Protein AF-A0A3M0WP14-F1 (afdb_monomer_lite)

pLDDT: mean 74.94, std 10.73, range [42.34, 87.62]

Sequence (83 aa):
MKVIRLNAELQWTPALVKEMLWRPLQEAVLGKHSTTELLKIGEIDKIHEILNKVIIERTQGEVYVPFPSIEEMMKKYELQNNN

Secondary structure (DSSP, 8-state):
-------------HHHHIIIIIHHHHHHHH----GGGS-TTHHHHHHHHHHHHHHHHHTTTS-------HHHHHHHHHHHH--

Foldseek 3Di:
DDDPPPPPPPDDDPVCCCVPQQQVLLCVPPVDRDPVPDPPDVSVVVSVVVSQVVVCVVVVNPDGDDDPDPVVVVVVVVVVVVD

Radius of gyration: 16.48 Å; chains: 1; bounding box: 35×46×38 Å

Structure (mmCIF, N/CA/C/O backbone):
data_AF-A0A3M0WP14-F1
#
_entry.id   AF-A0A3M0WP14-F1
#
loop_
_atom_site.group_PDB
_atom_site.id
_atom_site.type_symbol
_atom_site.label_atom_id
_atom_site.label_alt_id
_atom_site.label_comp_id
_atom_site.label_asym_id
_atom_site.label_entity_id
_atom_site.label_seq_id
_atom_site.pdbx_PDB_ins_code
_atom_site.Cartn_x
_atom_site.Cartn_y
_atom_site.Cartn_z
_atom_site.occupancy
_atom_site.B_iso_or_equiv
_atom_site.auth_seq_id
_atom_site.auth_comp_id
_atom_site.auth_asym_id
_atom_site.auth_atom_id
_atom_site.pdbx_PDB_model_num
ATOM 1 N N . MET A 1 1 ? 4.805 -21.755 -28.145 1.00 44.53 1 MET A N 1
ATOM 2 C CA . MET A 1 1 ? 4.594 -20.317 -27.862 1.00 44.53 1 MET A CA 1
ATOM 3 C C . MET A 1 1 ? 5.803 -19.784 -27.112 1.00 44.53 1 MET A C 1
ATOM 5 O O . MET A 1 1 ? 6.129 -20.333 -26.068 1.00 44.53 1 MET A O 1
ATOM 9 N N . LYS A 1 2 ? 6.499 -18.768 -27.636 1.00 42.34 2 LYS A N 1
ATOM 10 C CA . LYS A 1 2 ? 7.530 -18.047 -26.874 1.00 42.34 2 LYS A CA 1
ATOM 11 C C . LYS A 1 2 ? 6.824 -16.980 -26.040 1.00 42.34 2 LYS A C 1
ATOM 13 O O . LYS A 1 2 ? 6.304 -16.022 -26.598 1.00 42.34 2 LYS A O 1
ATOM 18 N N . VAL A 1 3 ? 6.774 -17.176 -24.725 1.00 59.62 3 VAL A N 1
ATOM 19 C CA . VAL A 1 3 ? 6.331 -16.141 -23.786 1.00 59.62 3 VAL A CA 1
ATOM 20 C C . VAL A 1 3 ? 7.489 -15.166 -23.633 1.00 59.62 3 VAL A C 1
ATOM 22 O O . VAL A 1 3 ? 8.531 -15.519 -23.082 1.00 59.62 3 VAL A O 1
ATOM 25 N N . ILE A 1 4 ? 7.337 -13.957 -24.166 1.00 59.22 4 ILE A N 1
ATOM 26 C CA . ILE A 1 4 ? 8.307 -12.890 -23.946 1.00 59.22 4 ILE A CA 1
ATOM 27 C C . ILE A 1 4 ? 8.080 -12.390 -22.518 1.00 59.22 4 ILE A C 1
ATOM 29 O O . ILE A 1 4 ? 7.125 -11.665 -22.252 1.00 59.22 4 ILE A O 1
ATOM 33 N N . ARG A 1 5 ? 8.931 -12.812 -21.579 1.00 54.34 5 ARG A N 1
ATOM 34 C CA . ARG A 1 5 ? 8.989 -12.193 -20.252 1.00 54.34 5 ARG A CA 1
ATOM 35 C C . ARG A 1 5 ? 9.756 -10.886 -20.392 1.00 54.34 5 ARG A C 1
ATOM 37 O O . ARG A 1 5 ? 10.982 -10.882 -20.351 1.00 54.34 5 ARG A O 1
ATOM 44 N N . LEU A 1 6 ? 9.028 -9.797 -20.636 1.00 55.59 6 LEU A N 1
ATOM 45 C CA . LEU A 1 6 ? 9.583 -8.453 -20.538 1.00 55.59 6 LEU A CA 1
ATOM 46 C C . LEU A 1 6 ? 9.968 -8.231 -19.064 1.00 55.59 6 LEU A C 1
ATOM 48 O O . LEU A 1 6 ? 9.137 -7.831 -18.259 1.00 55.59 6 LEU A O 1
ATOM 52 N N . ASN A 1 7 ? 11.236 -8.456 -18.719 1.00 51.72 7 ASN A N 1
ATOM 53 C CA . ASN A 1 7 ? 11.870 -7.794 -17.573 1.00 51.72 7 ASN A CA 1
ATOM 54 C C . ASN A 1 7 ? 12.194 -6.341 -17.967 1.00 51.72 7 ASN A C 1
ATOM 56 O O . ASN A 1 7 ? 13.307 -5.865 -17.775 1.00 51.72 7 ASN A O 1
ATOM 60 N N . ALA A 1 8 ? 11.251 -5.659 -18.620 1.00 55.44 8 ALA A N 1
ATOM 61 C CA . ALA A 1 8 ? 11.358 -4.225 -18.765 1.00 55.44 8 ALA A CA 1
ATOM 62 C C . ALA A 1 8 ? 11.140 -3.666 -17.365 1.00 55.44 8 ALA A C 1
ATOM 64 O O . ALA A 1 8 ? 10.155 -4.024 -16.717 1.00 55.44 8 ALA A O 1
ATOM 65 N N . GLU A 1 9 ? 12.066 -2.838 -16.895 1.00 58.28 9 GLU A N 1
ATOM 66 C CA . GLU A 1 9 ? 11.860 -1.989 -15.729 1.00 58.28 9 GLU A CA 1
ATOM 67 C C . GLU A 1 9 ? 10.659 -1.090 -16.031 1.00 58.28 9 GLU A C 1
ATOM 69 O O . GLU A 1 9 ? 10.787 0.002 -16.591 1.00 58.28 9 GLU A O 1
ATOM 74 N N . LEU A 1 10 ? 9.459 -1.615 -15.770 1.00 65.94 10 LEU A N 1
ATOM 75 C CA . LEU A 1 10 ? 8.215 -0.889 -15.911 1.00 65.94 10 LEU A CA 1
ATOM 76 C C . LEU A 1 10 ? 8.366 0.348 -15.044 1.00 65.94 10 LEU A C 1
ATOM 78 O O . LEU A 1 10 ? 8.489 0.256 -13.823 1.00 65.94 10 LEU A O 1
ATOM 82 N N . GLN A 1 11 ? 8.399 1.501 -15.702 1.00 72.69 11 GLN A N 1
ATOM 83 C CA . GLN A 1 11 ? 8.423 2.772 -15.010 1.00 72.69 11 GLN A CA 1
ATOM 84 C C . GLN A 1 11 ? 7.184 2.814 -14.117 1.00 72.69 11 GLN A C 1
ATOM 86 O O . GLN A 1 11 ? 6.055 2.646 -14.590 1.00 72.69 11 GLN A O 1
ATOM 91 N N . TRP A 1 12 ? 7.408 2.977 -12.816 1.00 74.25 12 TRP A N 1
ATOM 92 C CA . TRP A 1 12 ? 6.348 3.047 -11.824 1.00 74.25 12 TRP A CA 1
ATOM 93 C C . TRP A 1 12 ? 5.508 4.298 -12.079 1.00 74.25 12 TRP A C 1
ATOM 95 O O . TRP A 1 12 ? 5.836 5.394 -11.635 1.00 74.25 12 TRP A O 1
ATOM 105 N N . THR A 1 13 ? 4.422 4.142 -12.834 1.00 81.56 13 THR A N 1
ATOM 106 C CA . THR A 1 13 ? 3.442 5.209 -13.040 1.00 81.56 13 THR A CA 1
ATOM 107 C C . THR A 1 13 ? 2.297 5.065 -12.039 1.00 81.56 13 THR A C 1
ATOM 109 O O . THR A 1 13 ? 1.955 3.940 -11.658 1.00 81.56 13 THR A O 1
ATOM 112 N N . PRO A 1 14 ? 1.637 6.168 -11.644 1.00 80.44 14 PRO A N 1
ATOM 113 C CA . PRO A 1 14 ? 0.479 6.107 -10.751 1.00 80.44 14 PRO A CA 1
ATOM 114 C C . PRO A 1 14 ? -0.630 5.178 -11.265 1.00 80.44 14 PRO A C 1
ATOM 116 O O . PRO A 1 14 ? -1.254 4.459 -10.487 1.00 80.44 14 PRO A O 1
ATOM 119 N N . ALA A 1 15 ? -0.847 5.153 -12.585 1.00 83.56 15 ALA A N 1
ATOM 120 C CA . ALA A 1 15 ? -1.809 4.257 -13.219 1.00 83.56 15 ALA A CA 1
ATOM 121 C C . ALA A 1 15 ? -1.415 2.785 -13.036 1.00 83.56 15 ALA A C 1
ATOM 123 O O . ALA A 1 15 ? -2.241 1.977 -12.627 1.00 83.56 15 ALA A O 1
ATOM 124 N N . LEU A 1 16 ? -0.145 2.445 -13.268 1.00 83.50 16 LEU A N 1
ATOM 125 C CA . LEU A 1 16 ? 0.339 1.075 -13.122 1.00 83.50 16 LEU A CA 1
ATOM 126 C C . LEU A 1 16 ? 0.253 0.591 -11.671 1.00 83.50 16 LEU A C 1
ATOM 128 O O . LEU A 1 16 ? -0.227 -0.510 -11.423 1.00 83.50 16 LEU A O 1
ATOM 132 N N . VAL A 1 17 ? 0.655 1.430 -10.713 1.00 84.00 17 VAL A N 1
ATOM 133 C CA . VAL A 1 17 ? 0.542 1.127 -9.276 1.00 84.00 17 VAL A CA 1
ATOM 134 C C . VAL A 1 17 ? -0.915 0.867 -8.900 1.00 84.00 17 VAL A C 1
ATOM 136 O O . VAL A 1 17 ? -1.218 -0.112 -8.218 1.00 84.00 17 VAL A O 1
ATOM 139 N N . LYS A 1 18 ? -1.838 1.705 -9.384 1.00 83.62 18 LYS A N 1
ATOM 140 C CA . LYS A 1 18 ? -3.265 1.534 -9.114 1.00 83.62 18 LYS A CA 1
ATOM 141 C C . LYS A 1 18 ? -3.805 0.219 -9.683 1.00 83.62 18 LYS A C 1
ATOM 143 O O . LYS A 1 18 ? -4.474 -0.523 -8.972 1.00 83.62 18 LYS A O 1
ATOM 148 N N . GLU A 1 19 ? -3.532 -0.071 -10.948 1.00 85.56 19 GLU A N 1
ATOM 149 C CA . GLU A 1 19 ? -4.109 -1.235 -11.630 1.00 85.56 19 GLU A CA 1
ATOM 150 C C . GLU A 1 19 ? -3.442 -2.558 -11.221 1.00 85.56 19 GLU A C 1
ATOM 152 O O . GLU A 1 19 ? -4.127 -3.568 -11.104 1.00 85.56 19 GLU A O 1
ATOM 157 N N . MET A 1 20 ? -2.128 -2.571 -10.970 1.00 84.75 20 MET A N 1
ATOM 158 C CA . MET A 1 20 ? -1.385 -3.804 -10.668 1.00 84.75 20 MET A CA 1
ATOM 159 C C . MET A 1 20 ? -1.246 -4.112 -9.179 1.00 84.75 20 MET A C 1
ATOM 161 O O . MET A 1 20 ? -1.095 -5.280 -8.829 1.00 84.75 20 MET A O 1
ATOM 165 N N . LEU A 1 21 ? -1.246 -3.100 -8.308 1.00 85.12 21 LEU A N 1
ATOM 166 C CA . LEU A 1 21 ? -1.066 -3.303 -6.868 1.00 85.12 21 LEU A CA 1
ATOM 167 C C . LEU A 1 21 ? -2.346 -2.997 -6.098 1.00 85.12 21 LEU A C 1
ATOM 169 O O . LEU A 1 21 ? -2.829 -3.842 -5.348 1.00 85.12 21 LEU A O 1
ATOM 173 N N . TRP A 1 22 ? -2.920 -1.810 -6.304 1.00 85.56 22 TRP A N 1
ATOM 174 C CA . TRP A 1 22 ? -4.055 -1.357 -5.500 1.00 85.56 22 TRP A CA 1
ATOM 175 C C . TRP A 1 22 ? -5.337 -2.143 -5.785 1.00 85.56 22 TRP A C 1
ATOM 177 O O . TRP A 1 22 ? -5.956 -2.640 -4.849 1.00 85.56 22 TRP A O 1
ATOM 187 N N . ARG A 1 23 ? -5.748 -2.285 -7.053 1.00 84.56 23 ARG A N 1
ATOM 188 C CA . ARG A 1 23 ? -6.997 -2.992 -7.399 1.00 84.56 23 ARG A CA 1
ATOM 189 C C . ARG A 1 23 ? -7.006 -4.462 -6.984 1.00 84.56 23 ARG A C 1
ATOM 191 O O . ARG A 1 23 ? -7.964 -4.847 -6.318 1.00 84.56 23 ARG A O 1
ATOM 198 N N . PRO A 1 24 ? -5.964 -5.267 -7.268 1.00 87.00 24 PRO A N 1
ATOM 199 C CA . PRO A 1 24 ? -5.963 -6.666 -6.852 1.00 87.00 24 PRO A CA 1
ATOM 200 C C . PRO A 1 24 ? -6.012 -6.809 -5.331 1.00 87.00 24 PRO A C 1
ATOM 202 O O . PRO A 1 24 ? -6.678 -7.699 -4.811 1.00 87.00 24 PRO A O 1
ATOM 205 N N . LEU A 1 25 ? -5.346 -5.907 -4.603 1.00 85.88 25 LEU A N 1
ATOM 206 C CA . LEU A 1 25 ? -5.373 -5.904 -3.146 1.00 85.88 25 LEU A CA 1
ATOM 207 C C . LEU A 1 25 ? -6.742 -5.479 -2.599 1.00 85.88 25 LEU A C 1
ATOM 209 O O . LEU A 1 25 ? -7.243 -6.084 -1.655 1.00 85.88 25 LEU A O 1
ATOM 213 N N . GLN A 1 26 ? -7.368 -4.475 -3.210 1.00 84.25 26 GLN A N 1
ATOM 214 C CA . GLN A 1 26 ? -8.710 -4.023 -2.858 1.00 84.25 26 GLN A CA 1
ATOM 215 C C . GLN A 1 26 ? -9.748 -5.140 -3.050 1.00 84.25 26 GLN A C 1
ATOM 217 O O . GLN A 1 26 ? -10.564 -5.381 -2.160 1.00 84.25 26 GLN A O 1
ATOM 222 N N . GLU A 1 27 ? -9.692 -5.854 -4.172 1.00 84.88 27 GLU A N 1
ATOM 223 C CA . GLU A 1 27 ? -10.560 -7.003 -4.439 1.00 84.88 27 GLU A CA 1
ATOM 224 C C . GLU A 1 27 ? -10.285 -8.154 -3.466 1.00 84.88 27 GLU A C 1
ATOM 226 O O . GLU A 1 27 ? -11.223 -8.701 -2.891 1.00 84.88 27 GLU A O 1
ATOM 231 N N . ALA A 1 28 ? -9.015 -8.482 -3.210 1.00 85.00 28 ALA A N 1
ATOM 232 C CA . ALA A 1 28 ? -8.645 -9.563 -2.298 1.00 85.00 28 ALA A CA 1
ATOM 233 C C . ALA A 1 28 ? -9.047 -9.294 -0.836 1.00 85.00 28 ALA A C 1
ATOM 235 O O . ALA A 1 28 ? -9.427 -10.222 -0.123 1.00 85.00 28 ALA A O 1
ATOM 236 N N . VAL A 1 29 ? -8.949 -8.043 -0.372 1.00 83.75 29 VAL A N 1
ATOM 237 C CA . VAL A 1 29 ? -9.185 -7.678 1.036 1.00 83.75 29 VAL A CA 1
ATOM 238 C C . VAL A 1 29 ? -10.640 -7.295 1.303 1.00 83.75 29 VAL A C 1
ATOM 240 O O . VAL A 1 29 ? -11.147 -7.580 2.389 1.00 83.75 29 VAL A O 1
ATOM 243 N N . LEU A 1 30 ? -11.306 -6.630 0.354 1.00 80.94 30 LEU A N 1
ATOM 244 C CA . LEU A 1 30 ? -12.641 -6.051 0.552 1.00 80.94 30 LEU A CA 1
ATOM 245 C C . LEU A 1 30 ? -13.706 -6.622 -0.389 1.00 80.94 30 LEU A C 1
ATOM 247 O O . LEU A 1 30 ? -14.885 -6.349 -0.184 1.00 80.94 30 LEU A O 1
ATOM 251 N N . GLY A 1 31 ? -13.324 -7.370 -1.428 1.00 80.31 31 GLY A N 1
ATOM 252 C CA . GLY A 1 31 ? -14.261 -7.851 -2.449 1.00 80.31 31 GLY A CA 1
ATOM 253 C C . GLY A 1 31 ? -14.884 -6.731 -3.291 1.00 80.31 31 GLY A C 1
ATOM 254 O O . GLY A 1 31 ? -15.910 -6.952 -3.929 1.00 80.31 31 GLY A O 1
ATOM 255 N N . LYS A 1 32 ? -14.303 -5.523 -3.274 1.00 75.25 32 LYS A N 1
ATOM 256 C CA . LYS A 1 32 ? -14.822 -4.330 -3.961 1.00 75.25 32 LYS A CA 1
ATOM 257 C C . LYS A 1 32 ? -13.946 -3.970 -5.147 1.00 75.25 32 LYS A C 1
ATOM 259 O O . LYS A 1 32 ? -12.731 -3.873 -5.005 1.00 75.25 32 LYS A O 1
ATOM 264 N N . HIS A 1 33 ? -14.567 -3.661 -6.278 1.00 67.44 33 HIS A N 1
ATOM 265 C CA . HIS A 1 33 ? -13.851 -3.435 -7.535 1.00 67.44 33 HIS A CA 1
ATOM 266 C C . HIS A 1 33 ? -13.607 -1.942 -7.826 1.00 67.44 33 HIS A C 1
ATOM 268 O O . HIS A 1 33 ? -12.690 -1.590 -8.581 1.00 67.44 33 HIS A O 1
ATOM 274 N N . SER A 1 34 ? -14.408 -1.048 -7.226 1.00 66.12 34 SER A N 1
ATOM 275 C CA . SER A 1 34 ? -14.298 0.394 -7.439 1.00 66.12 34 SER A CA 1
ATOM 276 C C . SER A 1 34 ? -13.847 1.157 -6.196 1.00 66.12 34 SER A C 1
ATOM 278 O O . SER A 1 34 ? -14.350 0.962 -5.093 1.00 66.12 34 SER A O 1
ATOM 280 N N . THR A 1 35 ? -12.931 2.110 -6.380 1.00 63.31 35 THR A N 1
ATOM 281 C CA . THR A 1 35 ? -12.515 3.054 -5.330 1.00 63.31 35 THR A CA 1
ATOM 282 C C . THR A 1 35 ? -13.647 3.986 -4.873 1.00 63.31 35 THR A C 1
ATOM 284 O O . THR A 1 35 ? -13.527 4.606 -3.823 1.00 63.31 35 THR A O 1
ATOM 287 N N . THR A 1 36 ? -14.753 4.092 -5.625 1.00 62.56 36 THR A N 1
ATOM 288 C CA . THR A 1 36 ? -15.963 4.835 -5.212 1.00 62.56 36 THR A CA 1
ATOM 289 C C . THR A 1 36 ? -16.825 4.093 -4.190 1.00 62.56 36 THR A C 1
ATOM 291 O O . THR A 1 36 ? -17.653 4.726 -3.542 1.00 62.56 36 THR A O 1
ATOM 294 N N . GLU A 1 37 ? -16.632 2.783 -4.027 1.00 60.03 37 GLU A N 1
ATOM 295 C CA . GLU A 1 37 ? -17.372 1.939 -3.073 1.00 60.03 37 GLU A CA 1
ATOM 296 C C . GLU A 1 37 ? -16.650 1.805 -1.722 1.00 60.03 37 GLU A C 1
ATOM 298 O O . GLU A 1 37 ? -17.145 1.151 -0.797 1.00 60.03 37 GLU A O 1
ATOM 303 N N . LEU A 1 38 ? -15.465 2.411 -1.602 1.00 63.31 38 LEU A N 1
ATOM 304 C CA . LEU A 1 38 ? -14.685 2.422 -0.373 1.00 63.31 38 LEU A CA 1
ATOM 305 C C . LEU A 1 38 ? -15.310 3.383 0.646 1.00 63.31 38 LEU A C 1
ATOM 307 O O . LEU A 1 38 ? -15.515 4.571 0.378 1.00 63.31 38 LEU A O 1
ATOM 311 N N . LEU A 1 39 ? -15.587 2.871 1.843 1.00 59.56 39 LEU A N 1
ATOM 312 C CA . LEU A 1 39 ? -15.932 3.646 3.024 1.00 59.56 39 LEU A CA 1
ATOM 313 C C . LEU A 1 39 ? -14.674 4.420 3.443 1.00 59.56 39 LEU A C 1
ATOM 315 O O . LEU A 1 39 ? -13.694 3.866 3.938 1.00 59.56 39 LEU A O 1
ATOM 319 N N . LYS A 1 40 ? -14.724 5.722 3.160 1.00 63.31 40 LYS A N 1
ATOM 320 C CA . LYS A 1 40 ? -13.619 6.648 2.861 1.00 63.31 40 LYS A CA 1
ATOM 321 C C . LYS A 1 40 ? -12.473 6.816 3.872 1.00 63.31 40 LYS A C 1
ATOM 323 O O . LYS A 1 40 ? -11.590 7.609 3.576 1.00 63.31 40 LYS A O 1
ATOM 328 N N . ILE A 1 41 ? -12.463 6.159 5.031 1.00 64.38 41 ILE A N 1
ATOM 329 C CA . ILE A 1 41 ? -11.404 6.377 6.036 1.00 64.38 41 ILE A CA 1
ATOM 330 C C . ILE A 1 41 ? -10.756 5.037 6.425 1.00 64.38 41 ILE A C 1
ATOM 332 O O . ILE A 1 41 ? -9.633 4.786 6.020 1.00 64.38 41 ILE A O 1
ATOM 336 N N . GLY A 1 42 ? -11.475 4.080 7.020 1.00 72.75 42 GLY A N 1
ATOM 337 C CA . GLY A 1 42 ? -10.835 2.833 7.488 1.00 72.75 42 GLY A CA 1
ATOM 338 C C . GLY A 1 42 ? -10.443 1.801 6.414 1.00 72.75 42 GLY A C 1
ATOM 339 O O . GLY A 1 42 ? -9.490 1.045 6.597 1.00 72.75 42 GLY A O 1
ATOM 340 N N . GLU A 1 43 ? -11.162 1.726 5.290 1.00 75.62 43 GLU A N 1
ATOM 341 C CA . GLU A 1 43 ? -10.868 0.721 4.253 1.00 75.62 43 GLU A CA 1
ATOM 342 C C . GLU A 1 43 ? -9.616 1.074 3.437 1.00 75.62 43 GLU A C 1
ATOM 344 O O . GLU A 1 43 ? -8.876 0.185 3.013 1.00 75.62 43 GLU A O 1
ATOM 349 N N . ILE A 1 44 ? -9.369 2.371 3.247 1.00 80.06 44 ILE A N 1
ATOM 350 C CA . ILE A 1 44 ? -8.207 2.886 2.514 1.00 80.06 44 ILE A CA 1
ATOM 351 C C . ILE A 1 44 ? -6.942 2.680 3.346 1.00 80.06 44 ILE A C 1
ATOM 353 O O . ILE A 1 44 ? -5.956 2.168 2.816 1.00 80.06 44 ILE A O 1
ATOM 357 N N . ASP A 1 45 ? -7.002 2.995 4.642 1.00 81.75 45 ASP A N 1
ATOM 358 C CA . ASP A 1 45 ? -5.885 2.814 5.574 1.00 81.75 45 ASP A CA 1
A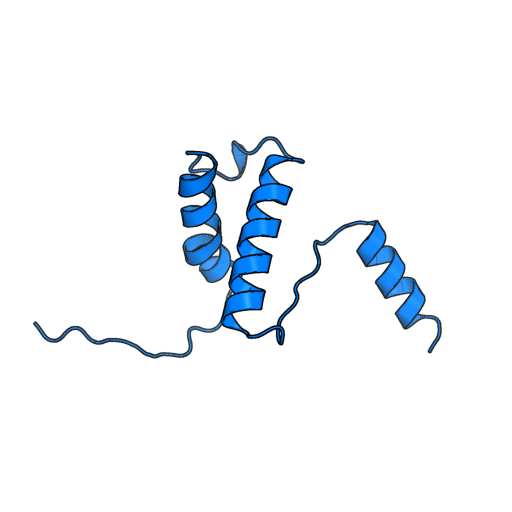TOM 359 C C . ASP A 1 45 ? -5.429 1.351 5.601 1.00 81.75 45 ASP A C 1
ATOM 361 O O . ASP A 1 45 ? -4.246 1.057 5.437 1.00 81.75 45 ASP A O 1
ATOM 365 N N . LYS A 1 46 ? -6.380 0.412 5.674 1.00 83.50 46 LYS A N 1
ATOM 366 C CA . LYS A 1 46 ? -6.090 -1.027 5.6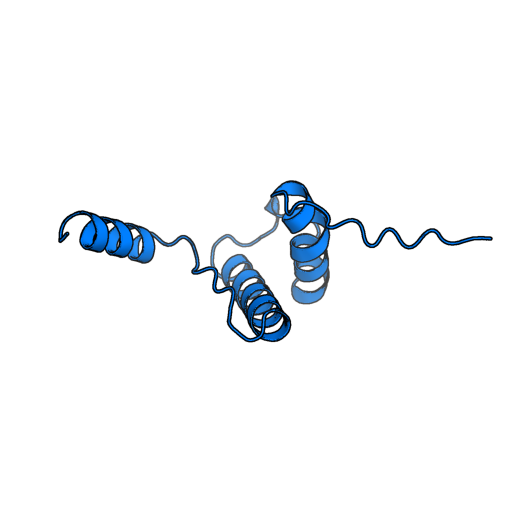82 1.00 83.50 46 LYS A CA 1
ATOM 367 C C . LYS A 1 46 ? -5.385 -1.502 4.408 1.00 83.50 46 LYS A C 1
ATOM 369 O O . LYS A 1 46 ? -4.454 -2.302 4.478 1.00 83.50 46 LYS A O 1
ATOM 374 N N . ILE A 1 47 ? -5.827 -1.040 3.236 1.00 83.88 47 ILE A N 1
ATOM 375 C CA . ILE A 1 47 ? -5.177 -1.383 1.960 1.00 83.88 47 ILE A CA 1
ATOM 376 C C . ILE A 1 47 ? -3.776 -0.771 1.911 1.00 83.88 47 ILE A C 1
ATOM 378 O O . ILE A 1 47 ? -2.825 -1.450 1.520 1.00 83.88 47 ILE A O 1
ATOM 382 N N . HIS A 1 48 ? -3.641 0.487 2.333 1.00 84.44 48 HIS A N 1
ATOM 383 C CA . HIS A 1 48 ? -2.367 1.190 2.346 1.00 84.44 48 HIS A CA 1
ATOM 384 C C . HIS A 1 48 ? -1.344 0.514 3.268 1.00 84.44 48 HIS A C 1
ATOM 386 O O . HIS A 1 48 ? -0.207 0.309 2.853 1.00 84.44 48 HIS A O 1
ATOM 392 N N . GLU A 1 49 ? -1.732 0.103 4.478 1.00 85.94 49 GLU A N 1
ATOM 393 C CA . GLU A 1 49 ? -0.850 -0.613 5.408 1.00 85.94 49 GLU A CA 1
ATOM 394 C C . GLU A 1 49 ? -0.336 -1.932 4.826 1.00 85.94 49 GLU A C 1
ATOM 396 O O . GLU A 1 49 ? 0.864 -2.214 4.888 1.00 85.94 49 GLU A O 1
ATOM 401 N N . ILE A 1 50 ? -1.223 -2.733 4.226 1.00 87.62 50 ILE A N 1
ATOM 402 C CA . ILE A 1 50 ? -0.833 -4.011 3.618 1.00 87.62 50 ILE A CA 1
ATOM 403 C C . ILE A 1 50 ? 0.110 -3.765 2.439 1.00 87.62 50 ILE A C 1
ATOM 405 O O . ILE A 1 50 ? 1.135 -4.437 2.317 1.00 87.62 50 ILE A O 1
ATOM 409 N N . LEU A 1 51 ? -0.204 -2.782 1.592 1.00 85.50 51 LEU A N 1
ATOM 410 C CA . LEU A 1 51 ? 0.634 -2.433 0.454 1.00 85.50 51 LEU A CA 1
ATOM 411 C C . LEU A 1 51 ? 2.019 -1.953 0.903 1.00 85.50 51 LEU A C 1
ATOM 413 O O . LEU A 1 51 ? 3.027 -2.424 0.380 1.00 85.50 51 LEU A O 1
ATOM 417 N N . ASN A 1 52 ? 2.075 -1.068 1.899 1.00 84.75 52 ASN A N 1
ATOM 418 C CA . ASN A 1 52 ? 3.324 -0.539 2.436 1.00 84.75 52 ASN A CA 1
ATOM 419 C C . 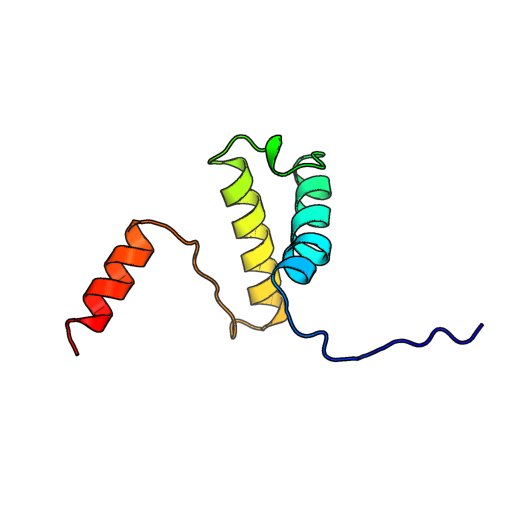ASN A 1 52 ? 4.173 -1.657 3.056 1.00 84.75 52 ASN A C 1
ATOM 421 O O . ASN A 1 52 ? 5.364 -1.748 2.775 1.00 84.75 52 ASN A O 1
ATOM 425 N N . LYS A 1 53 ? 3.561 -2.579 3.811 1.00 85.50 53 LYS A N 1
ATOM 426 C CA . LYS A 1 53 ? 4.259 -3.750 4.359 1.00 85.50 53 LYS A CA 1
ATOM 427 C C . LYS A 1 53 ? 4.880 -4.613 3.259 1.00 85.50 53 LYS A C 1
ATOM 429 O O . LYS A 1 53 ? 6.051 -4.966 3.356 1.00 85.50 53 LYS A O 1
ATOM 434 N N . VAL A 1 54 ? 4.126 -4.913 2.199 1.00 85.19 54 VAL A N 1
ATOM 435 C CA . VAL A 1 54 ? 4.630 -5.706 1.066 1.00 85.19 54 VAL A CA 1
ATOM 436 C C . VAL A 1 54 ? 5.778 -4.989 0.357 1.00 85.19 54 VAL A C 1
ATOM 438 O O . VAL A 1 54 ? 6.757 -5.634 -0.012 1.00 85.19 54 VAL A O 1
ATOM 441 N N . ILE A 1 55 ? 5.683 -3.670 0.173 1.00 83.81 55 ILE A N 1
ATOM 442 C CA . ILE A 1 55 ? 6.753 -2.877 -0.442 1.00 83.81 55 ILE A CA 1
ATOM 443 C C . ILE A 1 55 ? 8.011 -2.930 0.428 1.00 83.81 55 ILE A C 1
ATOM 445 O O . ILE A 1 55 ? 9.052 -3.334 -0.077 1.00 83.81 55 ILE A O 1
ATOM 449 N N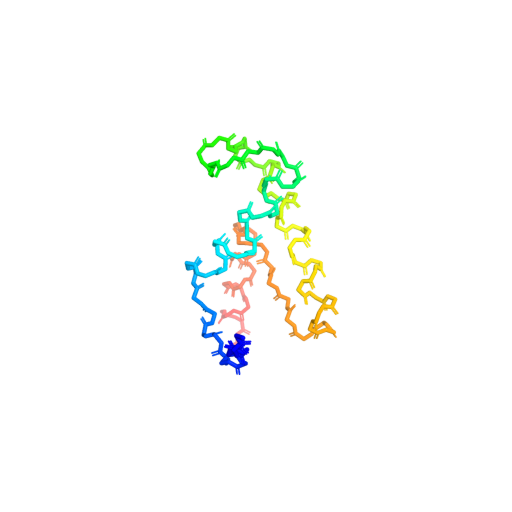 . ILE A 1 56 ? 7.904 -2.638 1.727 1.00 84.06 56 ILE A N 1
ATOM 450 C CA . ILE A 1 56 ? 9.025 -2.679 2.679 1.00 84.06 56 ILE A CA 1
ATOM 451 C C . ILE A 1 56 ? 9.698 -4.056 2.675 1.00 84.06 56 ILE A C 1
ATOM 453 O O . ILE A 1 56 ? 10.922 -4.141 2.587 1.00 84.06 56 ILE A O 1
ATOM 457 N N . GLU A 1 57 ? 8.918 -5.140 2.734 1.00 83.56 57 GLU A N 1
ATOM 458 C CA . GLU A 1 57 ? 9.438 -6.513 2.697 1.00 83.56 57 GLU A CA 1
ATOM 459 C C . GLU A 1 57 ? 10.174 -6.813 1.382 1.00 83.56 57 GLU A C 1
ATOM 461 O O . GLU A 1 57 ? 11.220 -7.464 1.382 1.00 83.56 57 GLU A O 1
ATOM 466 N N . ARG A 1 58 ? 9.656 -6.322 0.249 1.00 80.88 58 ARG A N 1
ATOM 467 C CA . ARG A 1 58 ? 10.241 -6.542 -1.082 1.00 80.88 58 ARG A CA 1
ATOM 468 C C . ARG A 1 58 ? 11.470 -5.685 -1.351 1.00 80.88 58 ARG A C 1
ATOM 470 O O . ARG A 1 58 ? 12.358 -6.144 -2.063 1.00 80.88 58 ARG A O 1
ATOM 477 N N . THR A 1 59 ? 11.529 -4.480 -0.795 1.00 79.81 59 THR A N 1
ATOM 478 C CA . THR A 1 59 ? 12.662 -3.558 -0.935 1.00 79.81 59 THR A CA 1
ATOM 479 C C . THR A 1 59 ? 13.634 -3.648 0.238 1.00 79.81 59 THR A C 1
ATOM 481 O O . THR A 1 59 ? 14.482 -2.777 0.376 1.00 79.81 59 THR A O 1
ATOM 484 N N . GLN A 1 60 ? 13.481 -4.636 1.129 1.00 81.56 60 GLN A N 1
ATOM 485 C CA . GLN A 1 60 ? 14.314 -4.804 2.329 1.00 81.56 60 GLN A CA 1
ATOM 486 C C . GLN A 1 60 ? 14.416 -3.524 3.187 1.00 81.56 60 GLN A C 1
ATOM 488 O O . GLN A 1 60 ? 15.438 -3.256 3.809 1.00 81.56 60 GLN A O 1
ATOM 493 N N . GLY A 1 61 ? 13.344 -2.727 3.221 1.00 73.81 61 GLY A N 1
ATOM 494 C CA . GLY A 1 61 ? 13.281 -1.474 3.977 1.00 73.81 61 GLY A CA 1
ATOM 495 C C . GLY A 1 61 ? 13.862 -0.234 3.294 1.00 73.81 61 GLY A C 1
ATOM 496 O O . GLY A 1 61 ? 13.818 0.832 3.898 1.00 73.81 61 GLY A O 1
ATOM 497 N N . GLU A 1 62 ? 14.348 -0.319 2.051 1.00 72.56 62 GLU A N 1
ATOM 498 C CA . GLU A 1 62 ? 14.870 0.858 1.333 1.00 72.56 62 GLU A CA 1
ATOM 499 C C . GLU A 1 62 ? 13.780 1.864 0.930 1.00 72.56 62 GLU A C 1
ATOM 501 O O . GLU A 1 62 ? 14.036 3.066 0.857 1.00 72.56 62 GLU A O 1
ATOM 506 N N . VAL A 1 63 ? 12.552 1.393 0.685 1.00 73.81 63 VAL A N 1
ATOM 507 C CA . VAL A 1 63 ? 11.420 2.233 0.286 1.00 73.81 63 VAL A CA 1
ATOM 508 C C . VAL A 1 63 ? 10.358 2.207 1.376 1.00 73.81 63 VAL A C 1
ATOM 510 O O . VAL A 1 63 ? 9.729 1.183 1.635 1.00 73.81 63 VAL A O 1
ATOM 513 N N . TYR A 1 64 ? 10.135 3.369 1.986 1.00 76.19 64 TYR A N 1
ATOM 514 C CA . TYR A 1 64 ? 9.040 3.617 2.914 1.00 76.19 64 TYR A CA 1
ATOM 515 C C . TYR A 1 64 ? 8.214 4.791 2.395 1.00 76.19 64 TYR A C 1
ATOM 517 O O . TYR A 1 64 ? 8.723 5.907 2.269 1.00 76.19 64 TYR A O 1
ATOM 525 N N . VAL A 1 65 ? 6.943 4.537 2.077 1.00 74.62 65 VAL A N 1
ATOM 526 C CA . VAL A 1 65 ? 6.006 5.580 1.649 1.00 74.62 65 VAL A CA 1
ATOM 527 C C . VAL A 1 65 ? 5.054 5.849 2.809 1.00 74.62 65 VAL A C 1
ATOM 529 O O . VAL A 1 65 ? 4.198 5.012 3.101 1.00 74.62 65 VAL A O 1
ATOM 532 N N . PRO A 1 66 ? 5.217 6.981 3.510 1.00 73.50 66 PRO A N 1
ATOM 533 C CA . PRO A 1 66 ? 4.345 7.308 4.620 1.00 73.50 66 PRO A CA 1
ATOM 534 C C . PRO A 1 66 ? 3.010 7.856 4.077 1.00 73.50 66 PRO A C 1
ATOM 536 O O . PRO A 1 66 ? 2.936 8.349 2.943 1.00 73.50 66 PRO A O 1
ATOM 539 N N . PHE A 1 67 ? 1.929 7.654 4.831 1.00 75.56 67 PHE A N 1
ATOM 540 C CA . PHE A 1 67 ? 0.577 7.920 4.343 1.00 75.56 67 PHE A CA 1
ATOM 541 C C . PHE A 1 67 ? 0.351 9.434 4.241 1.00 75.56 67 PHE A C 1
ATOM 543 O O . PHE A 1 67 ? 0.636 10.149 5.193 1.00 75.56 67 PHE A O 1
ATOM 550 N N . PRO A 1 68 ? -0.198 9.975 3.139 1.00 70.44 68 PRO A N 1
ATOM 551 C CA . PRO A 1 68 ? -0.377 11.418 2.988 1.00 70.44 68 PRO A CA 1
A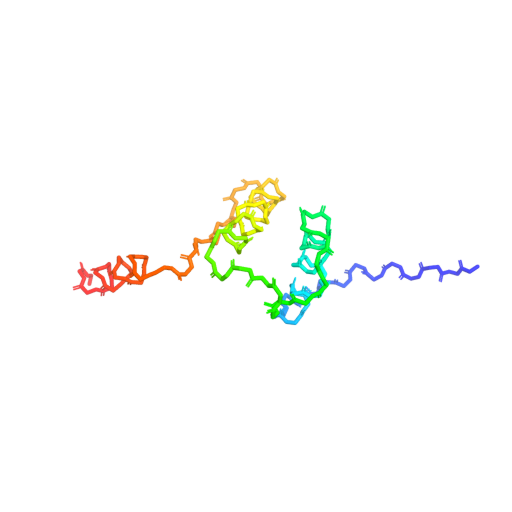TOM 552 C C . PRO A 1 68 ? -1.464 11.964 3.935 1.00 70.44 68 PRO A C 1
ATOM 554 O O . PRO A 1 68 ? -2.599 12.215 3.535 1.00 70.44 68 PRO A O 1
ATOM 557 N N . SER A 1 69 ? -1.103 12.165 5.201 1.00 76.56 69 SER A N 1
ATOM 558 C CA . SER A 1 69 ? -1.928 12.754 6.249 1.00 76.56 69 SER A CA 1
ATOM 559 C C . SER A 1 69 ? -1.593 14.233 6.442 1.00 76.56 69 SER A C 1
ATOM 561 O O . SER A 1 69 ? -0.513 14.714 6.084 1.00 76.56 69 SER A O 1
ATOM 563 N N . ILE A 1 70 ? -2.536 14.975 7.026 1.00 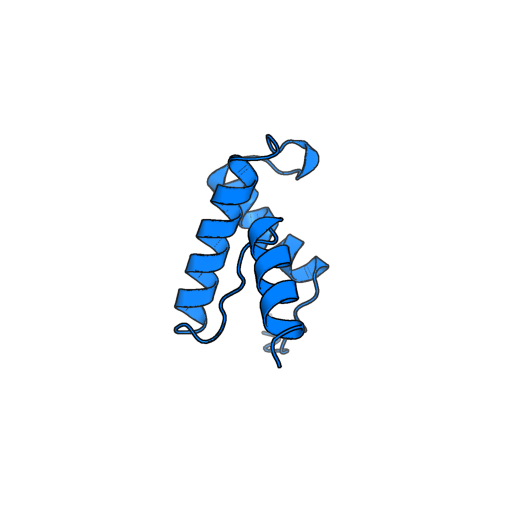76.25 70 ILE A N 1
ATOM 564 C CA . ILE A 1 70 ? -2.339 16.390 7.378 1.00 76.25 70 ILE A CA 1
ATOM 565 C C . ILE A 1 70 ? -1.170 16.529 8.365 1.00 76.25 70 ILE A C 1
ATOM 567 O O . ILE A 1 70 ? -0.342 17.425 8.213 1.00 76.25 70 ILE A O 1
ATOM 571 N N . GLU A 1 71 ? -1.054 15.604 9.319 1.00 76.81 71 GLU A N 1
ATOM 572 C CA . GLU A 1 71 ? 0.045 15.549 10.289 1.00 76.81 71 GLU A CA 1
ATOM 573 C C . GLU A 1 71 ? 1.408 15.357 9.611 1.00 76.81 71 GLU A C 1
ATOM 575 O O . GLU A 1 71 ? 2.361 16.080 9.907 1.00 76.81 71 GLU A O 1
ATOM 580 N N . GLU A 1 72 ? 1.506 14.442 8.643 1.00 77.62 72 GLU A N 1
ATOM 581 C CA . GLU A 1 72 ? 2.745 14.241 7.889 1.00 77.62 72 GLU A CA 1
ATOM 582 C C . GLU A 1 72 ? 3.122 15.434 7.016 1.00 77.62 72 GLU A C 1
ATOM 584 O O . GLU A 1 72 ? 4.307 15.763 6.900 1.00 77.62 72 GLU A O 1
ATOM 589 N N . MET A 1 73 ? 2.135 16.093 6.406 1.00 77.56 73 MET A N 1
ATOM 590 C CA . MET A 1 73 ? 2.381 17.323 5.660 1.00 77.56 73 MET A CA 1
ATOM 591 C C . MET A 1 73 ? 2.952 18.404 6.580 1.00 77.56 73 MET A C 1
ATOM 593 O O . MET A 1 73 ? 3.997 18.964 6.252 1.00 77.56 73 MET A O 1
ATOM 597 N N . MET A 1 74 ? 2.340 18.646 7.745 1.00 78.62 74 MET A N 1
ATOM 598 C CA . MET A 1 74 ? 2.832 19.631 8.719 1.00 78.62 74 MET A CA 1
ATOM 599 C C . MET A 1 74 ? 4.268 19.329 9.163 1.00 78.62 74 MET A C 1
ATOM 601 O O . MET A 1 74 ? 5.120 20.211 9.101 1.00 78.62 74 MET A O 1
ATOM 605 N N . LYS A 1 75 ? 4.583 18.065 9.469 1.00 80.00 75 LYS A N 1
ATOM 606 C CA . LYS A 1 75 ? 5.943 17.645 9.836 1.00 80.00 75 LYS A CA 1
ATOM 607 C C . LYS A 1 75 ? 6.971 17.921 8.731 1.00 80.00 75 LYS A C 1
ATOM 609 O O . LYS A 1 75 ? 8.088 18.345 9.015 1.00 80.00 75 LYS A O 1
ATOM 614 N N . LYS A 1 76 ? 6.616 17.699 7.459 1.00 78.94 76 LYS A N 1
ATOM 615 C CA . LYS A 1 76 ? 7.494 18.030 6.321 1.00 78.94 76 LYS A CA 1
ATOM 616 C C . LYS A 1 76 ? 7.720 19.538 6.198 1.00 78.94 76 LYS A C 1
ATOM 618 O O . LYS A 1 76 ? 8.855 19.944 5.962 1.00 78.94 76 LYS A O 1
ATOM 623 N N . TYR A 1 77 ? 6.680 20.353 6.385 1.00 80.19 77 TYR A N 1
ATOM 624 C CA . TYR A 1 77 ? 6.802 21.814 6.381 1.00 80.19 77 TYR A CA 1
ATOM 625 C C . TYR A 1 77 ? 7.718 22.313 7.508 1.00 80.19 77 TYR A C 1
ATOM 627 O O . TYR A 1 77 ? 8.586 23.144 7.258 1.00 80.19 77 TYR A O 1
ATOM 635 N N . GLU A 1 78 ? 7.591 21.781 8.723 1.00 81.06 78 GLU A N 1
ATOM 636 C CA . GLU A 1 78 ? 8.445 22.155 9.862 1.00 81.06 78 GLU A CA 1
ATOM 637 C C . GLU A 1 78 ? 9.921 21.791 9.644 1.00 81.06 78 GLU A C 1
ATOM 639 O O . GLU A 1 78 ? 10.808 22.568 9.992 1.00 81.06 78 GLU A O 1
ATOM 644 N N . LEU A 1 79 ? 10.201 20.638 9.027 1.00 76.62 79 LEU A N 1
ATOM 645 C CA . LEU A 1 79 ? 11.567 20.210 8.697 1.00 76.62 79 LEU A CA 1
ATOM 646 C C . LEU A 1 79 ? 12.209 21.079 7.607 1.00 76.62 79 LEU A C 1
ATOM 648 O O . LEU A 1 79 ? 13.412 21.316 7.645 1.00 76.62 79 LEU A O 1
ATOM 652 N N . GLN A 1 80 ? 11.420 21.556 6.641 1.00 73.50 80 GLN A N 1
ATOM 653 C CA . GLN A 1 80 ? 11.909 22.402 5.547 1.00 73.50 80 GLN A CA 1
ATOM 654 C C . GLN A 1 80 ? 12.192 23.850 5.968 1.00 73.50 80 GLN A C 1
ATOM 656 O O . GLN A 1 80 ? 12.982 24.510 5.306 1.00 73.50 80 GLN A O 1
ATOM 661 N N . ASN A 1 81 ? 11.561 24.344 7.038 1.00 72.75 81 ASN A N 1
ATOM 662 C CA . ASN A 1 81 ? 11.730 25.725 7.515 1.00 72.75 81 ASN A CA 1
ATOM 663 C C . ASN A 1 81 ? 12.735 25.865 8.676 1.00 72.75 81 ASN A C 1
ATOM 665 O O . ASN A 1 81 ? 12.990 26.979 9.123 1.00 72.75 81 ASN A O 1
ATOM 669 N N . ASN A 1 82 ? 13.296 24.755 9.166 1.00 67.38 82 ASN A N 1
ATOM 670 C CA . ASN A 1 82 ? 14.296 24.719 10.243 1.00 67.38 82 ASN A CA 1
ATOM 671 C C . ASN A 1 82 ? 15.725 24.412 9.740 1.00 67.38 82 ASN A C 1
ATOM 673 O O . ASN A 1 82 ? 16.581 24.030 10.539 1.00 67.38 82 ASN A O 1
ATOM 677 N N . ASN A 1 83 ? 15.984 24.558 8.437 1.00 51.69 83 ASN A N 1
ATOM 678 C CA . ASN A 1 83 ? 17.284 24.346 7.787 1.00 51.69 83 ASN A CA 1
ATOM 679 C C . ASN A 1 83 ? 17.625 25.533 6.878 1.00 51.69 83 ASN A C 1
ATOM 681 O O . ASN A 1 83 ? 18.830 25.777 6.660 1.00 51.69 83 ASN A O 1
#